Protein AF-A0A368DQR9-F1 (afdb_monomer)

Sequence (80 aa):
MLTENEIKELKFEEGLKKLEELVSQLDDGDLSLEDSISYYEIGIKLKSHCEKLLKTAELKILKVSEKEKIVTEELQEIDD

pLDDT: mean 88.15, std 13.69, range [43.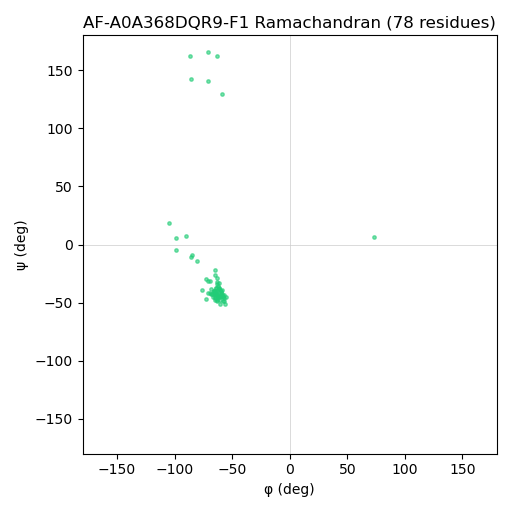12, 98.38]

Nearest PDB structures (foldseek):
  8vc9-assembly3_E  TM=9.276E-01  e=4.974E+00  Leptospira interrogans serovar Copenhageni
  3i2w-assembly1_B  TM=6.687E-01  e=3.238E+00  Drosophila melanogaster
  7zg0-assembly1_B  TM=7.037E-01  e=4.678E+00  Mus musculus
  7zg0-assembly1_A  TM=6.673E-01  e=5.978E+00  Mus musculus

Foldseek 3Di:
DDDLVNLLPDDLVRLVVLLVVLVVVLVVVPDDPVRNVVSVVSNVSSVVNNVVNVVVVVVVVVVVVVVVVVVVVVVVPPPD

Structure (mmCIF, N/CA/C/O backbone):
data_AF-A0A368DQR9-F1
#
_entry.id   AF-A0A368DQR9-F1
#
loop_
_atom_site.group_PDB
_atom_site.id
_atom_site.type_symbol
_atom_site.label_atom_id
_atom_site.label_alt_id
_atom_site.label_comp_id
_atom_site.label_asym_id
_atom_site.label_entity_id
_atom_site.label_seq_id
_atom_site.pdbx_PDB_ins_code
_atom_site.Cartn_x
_atom_site.Cartn_y
_atom_site.Cartn_z
_atom_site.occupancy
_atom_site.B_iso_or_equiv
_atom_site.auth_seq_id
_atom_site.auth_comp_id
_atom_site.auth_asym_id
_atom_site.auth_atom_id
_atom_site.pdbx_PDB_model_num
ATOM 1 N N . MET A 1 1 ? -4.402 -8.276 11.966 1.00 75.00 1 MET A N 1
ATOM 2 C CA . MET A 1 1 ? -4.086 -7.023 11.245 1.00 75.00 1 MET A CA 1
ATOM 3 C C . MET A 1 1 ? -2.875 -7.251 10.365 1.00 75.00 1 MET A C 1
ATOM 5 O O . MET A 1 1 ? -2.010 -8.016 10.771 1.00 75.00 1 MET A O 1
ATOM 9 N N . LEU A 1 2 ? -2.845 -6.633 9.180 1.00 85.69 2 LEU A N 1
ATOM 10 C CA . LEU A 1 2 ? -1.731 -6.744 8.232 1.00 85.69 2 LEU A CA 1
ATOM 11 C C . LEU A 1 2 ? -0.425 -6.259 8.867 1.00 85.69 2 LEU A C 1
ATOM 13 O O . LEU A 1 2 ? -0.358 -5.154 9.408 1.00 85.69 2 LEU A O 1
ATOM 17 N N . THR A 1 3 ? 0.616 -7.074 8.769 1.00 89.81 3 THR A N 1
ATOM 18 C CA . THR A 1 3 ? 1.974 -6.708 9.167 1.00 89.81 3 THR A CA 1
ATOM 19 C C . THR A 1 3 ? 2.710 -6.005 8.032 1.00 89.81 3 THR A C 1
ATOM 21 O O . THR A 1 3 ? 2.350 -6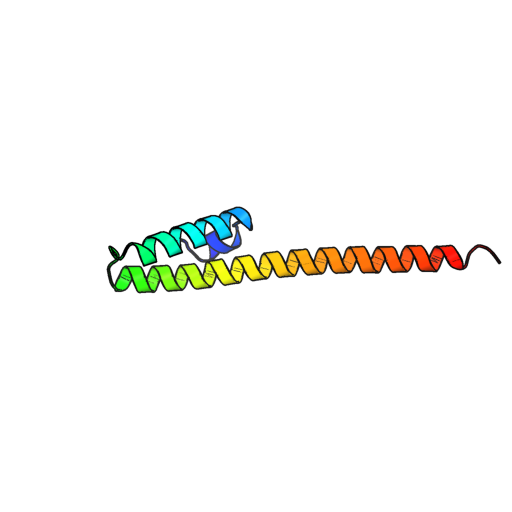.088 6.858 1.00 89.81 3 THR A O 1
ATOM 24 N N . GLU A 1 4 ? 3.796 -5.314 8.368 1.00 88.00 4 GLU A N 1
ATOM 25 C CA . GLU A 1 4 ? 4.600 -4.602 7.373 1.00 88.00 4 GLU A CA 1
ATOM 26 C C . GLU A 1 4 ? 5.236 -5.542 6.334 1.00 88.00 4 GLU A C 1
ATOM 28 O O . GLU A 1 4 ? 5.361 -5.174 5.168 1.00 88.00 4 GLU A O 1
ATOM 33 N N . ASN A 1 5 ? 5.609 -6.760 6.737 1.00 91.81 5 ASN A N 1
ATOM 34 C CA . ASN A 1 5 ? 6.158 -7.752 5.814 1.00 91.81 5 ASN A CA 1
ATOM 35 C C . ASN A 1 5 ? 5.089 -8.258 4.846 1.00 91.81 5 ASN A C 1
ATOM 37 O O . ASN A 1 5 ? 5.357 -8.346 3.655 1.00 91.81 5 ASN A O 1
ATOM 41 N N . GLU A 1 6 ? 3.867 -8.506 5.323 1.00 95.12 6 GLU A N 1
ATOM 42 C CA . GLU A 1 6 ? 2.760 -8.886 4.441 1.00 95.12 6 GLU A CA 1
ATOM 43 C C . GLU A 1 6 ? 2.450 -7.791 3.419 1.00 95.12 6 GLU A C 1
ATOM 45 O O . GLU A 1 6 ? 2.191 -8.111 2.268 1.00 95.12 6 GLU A O 1
ATOM 50 N N . ILE A 1 7 ? 2.533 -6.509 3.803 1.00 95.75 7 ILE A N 1
ATOM 51 C CA . ILE A 1 7 ? 2.320 -5.382 2.881 1.00 95.75 7 ILE A CA 1
ATOM 52 C C . ILE A 1 7 ? 3.390 -5.345 1.781 1.00 95.75 7 ILE A C 1
ATOM 54 O O . ILE A 1 7 ? 3.054 -5.102 0.625 1.00 95.75 7 ILE A O 1
ATOM 58 N N . LYS A 1 8 ? 4.662 -5.604 2.116 1.00 94.31 8 LYS A N 1
ATOM 59 C CA . LYS A 1 8 ? 5.783 -5.567 1.155 1.00 94.31 8 LYS A CA 1
ATOM 60 C C . LYS A 1 8 ? 5.664 -6.609 0.043 1.00 94.31 8 LYS A C 1
ATOM 62 O O . LYS A 1 8 ? 6.150 -6.357 -1.057 1.00 94.31 8 LYS A O 1
ATOM 67 N N . GLU A 1 9 ? 5.008 -7.732 0.316 1.00 96.31 9 GLU A N 1
ATOM 68 C CA . GLU A 1 9 ? 4.815 -8.822 -0.647 1.00 96.31 9 GLU A CA 1
ATOM 69 C C . GLU A 1 9 ? 3.597 -8.617 -1.567 1.00 96.31 9 GLU A C 1
ATOM 71 O O . GLU A 1 9 ? 3.424 -9.361 -2.532 1.00 96.31 9 GLU A O 1
ATOM 76 N N . LEU A 1 10 ? 2.750 -7.614 -1.306 1.00 97.62 10 LEU A N 1
ATOM 77 C CA . LEU A 1 10 ? 1.551 -7.371 -2.112 1.00 97.62 10 LEU A CA 1
ATOM 78 C C . LEU A 1 10 ? 1.899 -6.840 -3.501 1.00 97.62 10 LEU A C 1
ATOM 80 O O . LEU A 1 10 ? 2.723 -5.931 -3.656 1.00 97.62 10 LEU A O 1
ATOM 84 N N . LYS A 1 11 ? 1.167 -7.316 -4.509 1.00 98.19 11 LYS A N 1
ATOM 85 C CA . LYS A 1 11 ? 1.095 -6.633 -5.805 1.00 98.19 11 LYS A CA 1
ATOM 86 C C . LYS A 1 11 ? 0.301 -5.336 -5.684 1.00 98.19 11 LYS A C 1
ATOM 88 O O . LYS A 1 11 ? -0.407 -5.105 -4.703 1.00 98.19 11 LYS A O 1
ATOM 93 N N . PHE A 1 12 ? 0.408 -4.492 -6.707 1.00 97.88 12 PHE A N 1
ATOM 94 C CA . PHE A 1 12 ? -0.256 -3.191 -6.725 1.00 97.88 12 PHE A CA 1
ATOM 95 C C . PHE A 1 12 ? -1.773 -3.325 -6.557 1.00 97.88 12 PHE A C 1
ATOM 97 O O . PHE A 1 12 ? -2.350 -2.683 -5.687 1.00 97.88 12 PHE A O 1
ATOM 104 N N . GLU A 1 13 ? -2.401 -4.208 -7.329 1.00 98.12 13 GLU A N 1
ATOM 105 C CA . GLU A 1 13 ? -3.850 -4.417 -7.335 1.00 98.12 13 GLU A CA 1
ATOM 106 C C . GLU A 1 13 ? -4.348 -4.941 -5.982 1.00 98.12 13 GLU A C 1
ATOM 108 O O . GLU A 1 13 ? -5.403 -4.540 -5.499 1.00 98.12 13 GLU A O 1
ATOM 113 N N . GLU A 1 14 ? -3.566 -5.808 -5.337 1.00 97.94 14 GLU A N 1
ATOM 114 C CA . GLU A 1 14 ? -3.886 -6.358 -4.018 1.00 97.94 14 GLU A CA 1
ATOM 115 C C . GLU A 1 14 ? -3.739 -5.300 -2.917 1.00 97.94 14 GLU A C 1
ATOM 117 O O . GLU A 1 14 ? -4.579 -5.218 -2.019 1.00 97.94 14 GLU A O 1
ATOM 122 N N . GLY A 1 15 ? -2.685 -4.481 -2.990 1.00 97.69 15 GLY A N 1
ATOM 123 C CA . GLY A 1 15 ? -2.455 -3.364 -2.077 1.00 97.69 15 GLY A CA 1
ATOM 124 C C . GLY A 1 15 ? -3.528 -2.285 -2.193 1.00 97.69 15 GLY A C 1
ATOM 125 O O . GLY A 1 15 ? -4.031 -1.818 -1.172 1.00 97.69 15 GLY A O 1
ATOM 126 N N . LEU A 1 16 ? -3.919 -1.942 -3.423 1.00 98.12 16 LEU A N 1
ATOM 127 C CA . LEU A 1 16 ? -4.974 -0.970 -3.696 1.00 98.12 16 LEU A CA 1
ATOM 128 C C . LEU A 1 16 ? -6.327 -1.466 -3.182 1.00 98.12 16 LEU A C 1
ATOM 130 O O . LEU A 1 16 ? -6.983 -0.751 -2.433 1.00 98.12 16 LEU A O 1
ATOM 134 N N . LYS A 1 17 ? -6.691 -2.718 -3.482 1.00 98.00 17 LYS A N 1
ATOM 135 C CA . LYS A 1 17 ? -7.943 -3.310 -2.998 1.00 98.00 17 LYS A CA 1
ATOM 136 C C . LYS A 1 17 ? -8.030 -3.307 -1.469 1.00 98.00 17 LYS A C 1
ATOM 138 O O . LYS A 1 17 ? -9.047 -2.918 -0.908 1.00 98.00 17 LYS A O 1
ATOM 143 N N . LYS A 1 18 ? -6.952 -3.696 -0.780 1.00 96.69 18 LYS A N 1
ATOM 144 C CA . LYS A 1 18 ? -6.897 -3.659 0.693 1.00 96.69 18 LYS A CA 1
ATOM 145 C C . LYS A 1 18 ? -7.028 -2.241 1.246 1.00 96.69 18 LYS A C 1
ATOM 147 O O . LYS A 1 18 ? -7.602 -2.059 2.314 1.00 96.69 18 LYS A O 1
ATOM 152 N N . LEU A 1 19 ? -6.472 -1.247 0.551 1.00 96.56 19 LEU A N 1
ATOM 153 C CA . LEU A 1 19 ? -6.595 0.154 0.943 1.00 96.56 19 LEU A CA 1
ATOM 154 C C . LEU A 1 19 ? -8.042 0.645 0.793 1.00 96.56 19 LEU A C 1
ATOM 156 O O . LEU A 1 19 ? -8.542 1.305 1.695 1.00 96.56 19 LEU A O 1
ATOM 160 N N . GLU A 1 20 ? -8.714 0.292 -0.302 1.00 96.75 20 GLU A N 1
ATOM 161 C CA . GLU A 1 20 ? -10.129 0.614 -0.538 1.00 96.75 20 GLU A CA 1
ATOM 162 C C . GLU A 1 20 ? -11.045 -0.032 0.510 1.00 96.75 20 GLU A C 1
ATOM 164 O O . GLU A 1 20 ? -11.904 0.642 1.076 1.00 96.75 20 GLU A O 1
ATOM 169 N N . GLU A 1 21 ? -10.820 -1.312 0.825 1.00 94.69 21 GLU A N 1
ATOM 170 C CA . GLU A 1 21 ? -11.539 -2.024 1.890 1.00 94.69 21 GLU A CA 1
ATOM 171 C C . GLU A 1 21 ? -11.373 -1.316 3.242 1.00 94.69 21 GLU A C 1
ATOM 173 O O . GLU A 1 21 ? -12.348 -1.098 3.958 1.00 94.69 21 GLU A O 1
ATOM 178 N N . LEU A 1 22 ? -10.148 -0.899 3.570 1.00 94.00 22 LEU A N 1
ATOM 179 C CA . LEU A 1 22 ? -9.853 -0.210 4.822 1.00 94.00 22 LEU A CA 1
ATOM 180 C C . LEU A 1 22 ? -10.539 1.159 4.906 1.00 94.00 22 LEU A C 1
ATOM 182 O O . LEU A 1 22 ? -11.078 1.502 5.956 1.00 94.00 22 LEU A O 1
ATOM 186 N N . VAL A 1 23 ? -10.536 1.929 3.813 1.00 93.56 23 VAL A N 1
ATOM 187 C CA . VAL A 1 23 ? -11.243 3.219 3.739 1.00 93.56 23 VAL A CA 1
ATOM 188 C C . VAL A 1 23 ? -12.744 3.016 3.927 1.00 93.56 23 VAL A C 1
ATOM 190 O O . VAL A 1 23 ? -13.341 3.721 4.733 1.00 93.56 23 VAL A O 1
ATOM 193 N N . SER A 1 24 ? -13.332 2.008 3.275 1.00 93.62 24 SER A N 1
ATOM 194 C CA . SER A 1 24 ? -14.750 1.677 3.461 1.00 93.62 24 SER A CA 1
ATOM 195 C C . SER A 1 24 ? -15.078 1.388 4.927 1.00 93.62 24 SER A C 1
ATOM 197 O O . SER A 1 24 ? -16.075 1.884 5.438 1.00 93.62 24 SER A O 1
ATOM 199 N N . GLN A 1 25 ? -14.226 0.633 5.627 1.00 91.19 25 GLN A N 1
ATOM 200 C CA . GLN A 1 25 ? -14.449 0.315 7.040 1.00 91.19 25 GLN A CA 1
ATOM 201 C C . GLN A 1 25 ? -14.285 1.528 7.968 1.00 91.19 25 GLN A C 1
ATOM 203 O O . GLN A 1 25 ? -14.953 1.599 8.997 1.00 91.19 25 GLN A O 1
ATOM 208 N N . LEU A 1 26 ? -13.411 2.480 7.623 1.00 90.25 26 LEU A N 1
ATOM 209 C CA . LEU A 1 26 ? -13.291 3.746 8.353 1.00 90.25 26 LEU A CA 1
ATOM 210 C C . LEU A 1 26 ? -14.534 4.627 8.169 1.00 90.25 26 LEU A C 1
ATOM 212 O O . LEU A 1 26 ? -14.971 5.258 9.130 1.00 90.25 26 LEU A O 1
ATOM 216 N N . ASP A 1 27 ? -15.107 4.646 6.965 1.00 90.00 27 ASP A N 1
ATOM 217 C CA . ASP A 1 27 ? -16.291 5.449 6.641 1.00 90.00 27 ASP A CA 1
ATOM 218 C C . ASP A 1 27 ? -17.582 4.886 7.264 1.00 90.00 27 ASP A C 1
ATOM 220 O O . ASP A 1 27 ? -18.477 5.658 7.613 1.00 90.00 27 ASP A O 1
ATOM 224 N N . ASP A 1 28 ? -17.667 3.566 7.464 1.00 89.06 28 ASP A N 1
ATOM 225 C CA . ASP A 1 28 ? -18.827 2.906 8.084 1.00 89.06 28 ASP A CA 1
ATOM 226 C C . ASP A 1 28 ? -19.040 3.313 9.559 1.00 89.06 28 ASP A C 1
ATOM 228 O O . ASP A 1 28 ? -20.152 3.210 10.081 1.00 89.06 28 ASP A O 1
ATOM 232 N N . GLY A 1 29 ? -17.998 3.803 10.242 1.00 83.38 29 GLY A N 1
ATOM 233 C CA . GLY A 1 29 ? -18.106 4.419 11.572 1.00 83.38 29 GLY A CA 1
ATOM 234 C C . GLY A 1 29 ? -18.366 3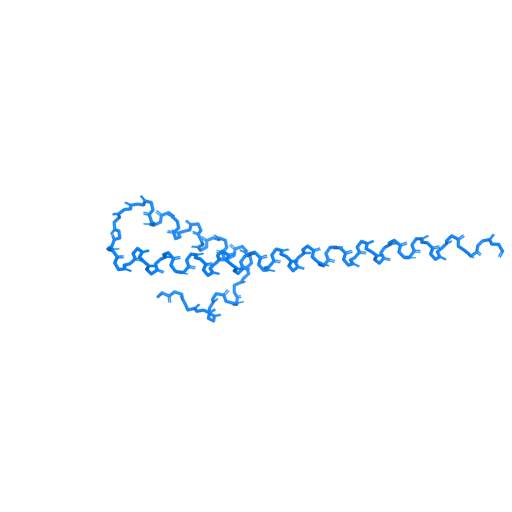.465 12.749 1.00 83.38 29 GLY A C 1
ATOM 235 O O . GLY A 1 29 ? -18.564 3.938 13.866 1.00 83.38 29 GLY A O 1
ATOM 236 N N . ASP A 1 30 ? -18.340 2.147 12.530 1.00 89.31 30 ASP A N 1
ATOM 237 C CA . ASP A 1 30 ? -18.553 1.108 13.562 1.00 89.31 30 ASP A CA 1
ATOM 238 C C . ASP A 1 30 ? -17.246 0.662 14.261 1.00 89.31 30 ASP A C 1
ATOM 240 O O . ASP A 1 30 ? -17.213 -0.293 15.036 1.00 89.31 30 ASP A O 1
ATOM 244 N N . LEU A 1 31 ? -16.129 1.341 13.981 1.00 89.12 31 LEU A N 1
ATOM 245 C CA . LEU A 1 31 ? -14.825 1.020 14.558 1.00 89.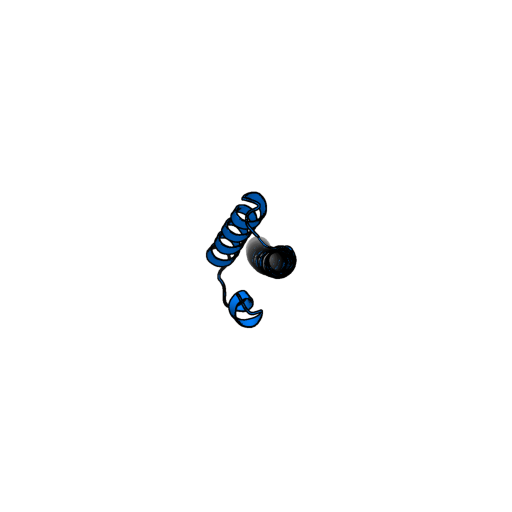12 31 LEU A CA 1
ATOM 246 C C . LEU A 1 31 ? -14.624 1.699 15.914 1.00 89.12 31 LEU A C 1
ATOM 248 O O . LEU A 1 31 ? -14.960 2.867 16.122 1.00 89.12 31 LEU A O 1
ATOM 252 N N . SER A 1 32 ? -13.978 0.983 16.835 1.00 94.50 32 SER A N 1
ATOM 253 C CA . SER A 1 32 ? -13.466 1.598 18.058 1.00 94.50 32 SER A CA 1
ATOM 254 C C . SER A 1 32 ? -12.391 2.646 17.728 1.00 94.50 32 SER A C 1
ATOM 256 O O . SER A 1 32 ? -11.802 2.649 16.642 1.00 94.50 32 SER A O 1
ATOM 258 N N . LEU A 1 33 ? -12.090 3.542 18.673 1.00 92.25 33 LEU A N 1
ATOM 259 C CA . LEU A 1 33 ? -11.011 4.522 18.497 1.00 92.25 33 LEU A CA 1
ATOM 260 C C . LEU A 1 33 ? -9.652 3.837 18.267 1.00 92.25 33 LEU A C 1
ATOM 262 O O . LEU A 1 33 ? -8.874 4.274 17.422 1.00 92.25 33 LEU A O 1
ATOM 266 N N . GLU A 1 34 ? -9.379 2.762 19.005 1.00 93.38 34 GLU A N 1
ATOM 267 C CA . GLU A 1 34 ? -8.137 1.991 18.890 1.00 93.38 34 GLU A CA 1
ATOM 268 C C . GLU A 1 34 ? -8.028 1.319 17.515 1.00 93.38 34 GLU A C 1
ATOM 270 O O . GLU A 1 34 ? -6.983 1.404 16.864 1.00 93.38 34 GLU A O 1
ATOM 275 N N . ASP A 1 35 ? -9.127 0.739 17.025 1.00 91.88 35 ASP A N 1
ATOM 276 C CA . ASP A 1 35 ? -9.177 0.161 15.682 1.00 91.88 35 ASP A CA 1
ATOM 277 C C . ASP A 1 35 ? -9.015 1.234 14.606 1.00 91.88 35 ASP A C 1
ATOM 279 O O . ASP A 1 35 ? -8.237 1.047 13.676 1.00 91.88 35 ASP A O 1
ATOM 283 N N . SER A 1 36 ? -9.666 2.389 14.762 1.00 92.25 36 SER A N 1
ATOM 284 C CA . SER A 1 36 ? -9.569 3.510 13.818 1.00 92.25 36 SER A CA 1
ATOM 285 C C . SER A 1 36 ? -8.125 3.997 13.659 1.00 92.25 36 SER A C 1
ATOM 287 O O . SER A 1 36 ? -7.660 4.224 12.540 1.00 92.25 36 SER A O 1
ATOM 289 N N . ILE A 1 37 ? -7.386 4.106 14.769 1.00 93.62 37 ILE A N 1
ATOM 290 C CA . ILE A 1 37 ? -5.962 4.475 14.760 1.00 93.62 37 ILE A CA 1
ATOM 291 C C . ILE A 1 37 ? -5.144 3.412 14.025 1.00 93.62 37 ILE A C 1
ATOM 293 O O . ILE A 1 37 ? -4.345 3.737 13.146 1.00 93.62 37 ILE A O 1
ATOM 297 N N . SER A 1 38 ? -5.363 2.138 14.343 1.00 92.75 38 SER A N 1
ATOM 298 C CA . SER A 1 38 ? -4.608 1.050 13.724 1.00 92.75 38 SER A CA 1
ATOM 299 C C . SER A 1 38 ? -4.889 0.913 12.223 1.00 92.75 38 SER A C 1
ATOM 301 O O . SER A 1 38 ? -3.976 0.721 11.415 1.00 92.75 38 SER A O 1
ATOM 303 N N 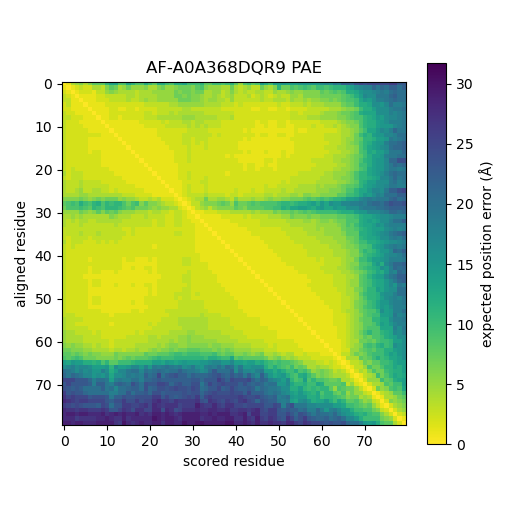. TYR A 1 39 ? -6.148 1.079 11.817 1.00 93.69 39 TYR A N 1
ATOM 304 C CA . TYR A 1 39 ? -6.553 1.074 10.415 1.00 93.69 39 TYR A CA 1
ATOM 305 C C . TYR A 1 39 ? -5.884 2.232 9.681 1.00 93.69 39 TYR A C 1
ATOM 307 O O . TYR A 1 39 ? -5.282 2.027 8.628 1.00 93.69 39 TYR A O 1
ATOM 315 N N . TYR A 1 40 ? -5.885 3.429 10.266 1.00 93.00 40 TYR A N 1
ATOM 316 C CA . TYR A 1 40 ? -5.182 4.571 9.694 1.00 93.00 40 TYR A CA 1
ATOM 317 C C . TYR A 1 40 ? -3.684 4.286 9.477 1.00 93.00 40 TYR A C 1
ATOM 319 O O . TYR A 1 40 ? -3.159 4.525 8.386 1.00 93.00 40 TYR A O 1
ATOM 327 N N . GLU A 1 41 ? -2.991 3.704 10.463 1.00 94.94 41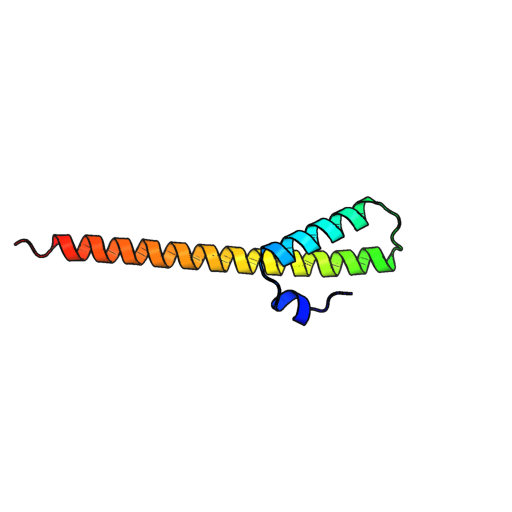 GLU A N 1
ATOM 328 C CA . GLU A 1 41 ? -1.576 3.331 10.324 1.00 94.94 41 GLU A CA 1
ATOM 329 C C . GLU A 1 41 ? -1.332 2.327 9.188 1.00 94.94 41 GLU A C 1
ATOM 331 O O . GLU A 1 41 ? -0.371 2.466 8.421 1.00 94.94 41 GLU A O 1
ATOM 336 N N . ILE A 1 42 ? -2.193 1.316 9.062 1.00 95.50 42 ILE A N 1
ATOM 337 C CA . ILE A 1 42 ? -2.120 0.328 7.978 1.00 95.50 42 ILE A CA 1
ATOM 338 C C . ILE A 1 42 ? -2.402 0.995 6.627 1.00 95.50 42 ILE A C 1
ATOM 340 O O . ILE A 1 42 ? -1.675 0.745 5.662 1.00 95.50 42 ILE A O 1
ATOM 344 N N . GLY A 1 43 ? -3.393 1.885 6.556 1.00 95.81 43 GLY A N 1
ATOM 345 C CA . GLY A 1 43 ? -3.739 2.640 5.353 1.00 95.81 43 GLY A CA 1
ATOM 346 C C . GLY A 1 43 ? -2.569 3.478 4.834 1.00 95.81 43 GLY A C 1
ATOM 347 O O . GLY A 1 43 ? -2.244 3.425 3.646 1.00 95.81 43 GLY A O 1
ATOM 348 N N . ILE A 1 44 ? -1.850 4.172 5.723 1.00 96.56 44 ILE A N 1
ATOM 349 C CA . ILE A 1 44 ? -0.640 4.931 5.361 1.00 96.56 44 ILE A CA 1
ATOM 350 C C . ILE A 1 44 ? 0.452 4.014 4.792 1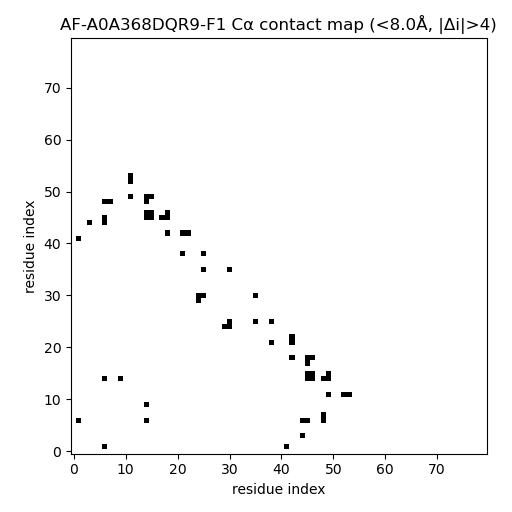.00 96.56 44 ILE A C 1
ATOM 352 O O . ILE A 1 44 ? 1.108 4.364 3.803 1.00 96.56 44 ILE A O 1
ATOM 356 N N . LYS A 1 45 ? 0.637 2.822 5.371 1.00 97.06 45 LYS A N 1
ATOM 357 C CA . LYS A 1 45 ? 1.620 1.841 4.884 1.00 97.06 45 LYS A CA 1
ATOM 358 C C . LYS A 1 45 ? 1.239 1.292 3.506 1.00 97.06 45 LYS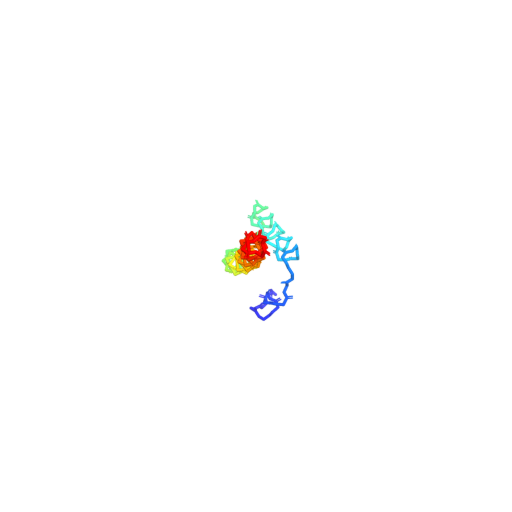 A C 1
ATOM 360 O O . LYS A 1 45 ? 2.098 1.251 2.624 1.00 97.06 45 LYS A O 1
ATOM 365 N N . LEU A 1 46 ? -0.029 0.933 3.294 1.00 97.88 46 LEU A N 1
ATOM 366 C CA . LEU A 1 46 ? -0.548 0.474 1.999 1.00 97.88 46 LEU A CA 1
ATOM 367 C C . LEU A 1 46 ? -0.404 1.550 0.916 1.00 97.88 46 LEU A C 1
ATOM 369 O O . LEU A 1 46 ? 0.102 1.257 -0.169 1.00 97.88 46 LEU A O 1
ATOM 373 N N . LYS A 1 47 ? -0.755 2.805 1.228 1.00 97.69 47 LYS A N 1
ATOM 374 C CA . LYS A 1 47 ? -0.562 3.952 0.327 1.00 97.69 47 LYS A CA 1
ATOM 375 C C . LYS A 1 47 ? 0.903 4.096 -0.083 1.00 97.69 47 LYS A C 1
ATOM 377 O O . LYS A 1 47 ? 1.205 4.141 -1.273 1.00 97.69 47 LYS A O 1
ATOM 382 N N . SER A 1 48 ? 1.818 4.107 0.890 1.00 97.88 48 SER A N 1
ATOM 383 C CA . SER A 1 48 ? 3.256 4.230 0.616 1.00 97.88 48 SER A CA 1
ATOM 384 C C . SER A 1 48 ? 3.790 3.074 -0.234 1.00 97.88 48 SER A C 1
ATOM 386 O O . SER A 1 48 ? 4.641 3.281 -1.100 1.00 97.88 48 SER A O 1
ATOM 388 N N . HIS A 1 49 ? 3.298 1.853 -0.011 1.00 98.00 49 HIS A N 1
ATOM 389 C CA . HIS A 1 49 ? 3.652 0.691 -0.827 1.00 98.00 49 HIS A CA 1
ATOM 390 C C . HIS A 1 49 ? 3.196 0.854 -2.281 1.00 98.00 49 HIS A C 1
ATOM 392 O O . HIS A 1 49 ? 4.007 0.722 -3.198 1.00 98.00 49 HIS A O 1
ATOM 398 N N . CYS A 1 50 ? 1.936 1.238 -2.495 1.00 98.31 50 CYS A N 1
ATOM 399 C CA . CYS A 1 50 ? 1.384 1.460 -3.832 1.00 98.31 50 CYS A CA 1
ATOM 400 C C . CYS A 1 50 ? 2.147 2.558 -4.593 1.00 98.31 50 CYS A C 1
ATOM 402 O O . CYS A 1 50 ? 2.520 2.362 -5.749 1.00 98.31 50 CYS A O 1
ATOM 404 N N . GLU A 1 51 ? 2.467 3.676 -3.935 1.00 98.38 51 GLU A N 1
ATOM 405 C CA . GLU A 1 51 ? 3.269 4.761 -4.523 1.00 98.38 51 GLU A CA 1
ATOM 406 C C . GLU A 1 51 ? 4.664 4.290 -4.959 1.00 98.38 51 GLU A C 1
ATOM 408 O O . GLU A 1 51 ? 5.147 4.666 -6.029 1.00 98.38 51 GLU A O 1
ATOM 413 N N . LYS A 1 52 ? 5.317 3.425 -4.169 1.00 98.19 52 LYS A N 1
ATOM 414 C CA . LYS A 1 52 ? 6.622 2.846 -4.533 1.00 98.19 52 LYS A CA 1
ATOM 415 C C . LYS A 1 52 ? 6.525 1.937 -5.754 1.00 98.19 52 LYS A C 1
ATOM 417 O O . LYS A 1 52 ? 7.419 1.973 -6.605 1.00 98.19 52 LYS A O 1
ATOM 422 N N . LEU A 1 53 ? 5.466 1.134 -5.852 1.00 98.12 53 LEU A N 1
ATOM 423 C CA . LEU A 1 53 ? 5.234 0.267 -7.008 1.00 98.12 53 LEU A CA 1
ATOM 424 C C . LEU A 1 53 ? 4.994 1.091 -8.277 1.00 98.12 53 LEU A C 1
ATOM 426 O O . LEU A 1 53 ? 5.640 0.829 -9.292 1.00 98.12 53 LEU A O 1
ATOM 430 N N . LEU A 1 54 ? 4.159 2.131 -8.198 1.00 98.38 54 LEU A N 1
ATOM 431 C CA . LEU A 1 54 ? 3.905 3.047 -9.315 1.00 98.38 54 LEU A CA 1
ATOM 432 C C . LEU A 1 54 ? 5.180 3.763 -9.764 1.00 98.38 54 LEU A C 1
ATOM 434 O O . LEU A 1 54 ? 5.516 3.727 -10.945 1.00 98.38 54 LEU A O 1
ATOM 438 N N . LYS A 1 55 ? 5.955 4.314 -8.824 1.00 97.94 55 LYS A N 1
ATOM 439 C CA . LYS A 1 55 ? 7.245 4.946 -9.133 1.00 97.94 55 LYS A CA 1
ATOM 440 C C . LYS A 1 55 ? 8.218 3.969 -9.793 1.00 97.94 55 LYS A C 1
ATOM 442 O O . LYS A 1 55 ? 8.950 4.322 -10.712 1.00 97.94 55 LYS A O 1
ATOM 447 N N . THR A 1 56 ? 8.235 2.719 -9.337 1.00 96.75 56 THR A N 1
ATOM 448 C CA . THR A 1 56 ? 9.068 1.675 -9.946 1.00 96.75 56 THR A CA 1
ATOM 449 C C . THR A 1 56 ? 8.621 1.358 -11.373 1.00 96.75 56 THR A C 1
ATOM 451 O O . THR A 1 56 ? 9.469 1.158 -12.242 1.00 96.75 56 THR A O 1
ATOM 454 N N . ALA A 1 57 ? 7.312 1.311 -11.628 1.00 96.19 57 ALA A N 1
ATOM 455 C CA . ALA A 1 57 ? 6.760 1.105 -12.963 1.00 96.19 57 ALA A CA 1
ATOM 456 C C . ALA A 1 57 ? 7.093 2.278 -13.900 1.00 96.19 57 ALA A C 1
ATOM 458 O O . ALA A 1 57 ? 7.592 2.053 -15.000 1.00 96.19 57 ALA A O 1
ATOM 459 N N . GLU A 1 58 ? 6.922 3.515 -13.434 1.00 96.00 58 GLU A N 1
ATOM 460 C CA . GLU A 1 58 ? 7.276 4.733 -14.169 1.00 96.00 58 GLU A CA 1
ATOM 461 C C . GLU A 1 58 ? 8.760 4.745 -14.565 1.00 96.00 58 GLU A C 1
ATOM 463 O O . GLU A 1 58 ? 9.096 4.906 -15.737 1.00 96.00 58 GLU A O 1
ATOM 468 N N . LEU A 1 59 ? 9.664 4.459 -13.619 1.00 96.19 59 LEU A N 1
ATOM 469 C CA . LEU A 1 59 ? 11.102 4.374 -13.896 1.00 96.19 59 LEU A CA 1
ATOM 470 C C . LEU A 1 59 ? 11.454 3.283 -14.915 1.00 96.19 59 LEU A C 1
ATOM 472 O O . LEU A 1 59 ? 12.419 3.432 -15.664 1.00 96.19 59 LEU A O 1
ATOM 476 N N . LYS A 1 60 ? 10.713 2.169 -14.940 1.00 94.38 60 LYS A N 1
ATOM 477 C CA . LYS A 1 60 ? 10.909 1.123 -15.954 1.00 94.38 60 LYS A CA 1
ATOM 478 C C . LYS A 1 60 ? 10.493 1.614 -17.338 1.00 94.38 60 LYS A C 1
ATOM 480 O O . LYS A 1 60 ? 11.236 1.364 -18.280 1.00 94.38 60 LYS A O 1
ATOM 485 N N . ILE A 1 61 ? 9.367 2.319 -17.445 1.00 94.50 61 ILE A N 1
ATOM 486 C CA . ILE A 1 61 ? 8.894 2.905 -18.708 1.00 94.50 61 ILE A CA 1
ATOM 487 C C . ILE A 1 61 ? 9.922 3.910 -19.233 1.00 94.50 61 ILE A C 1
ATOM 489 O O . ILE A 1 61 ? 10.392 3.755 -20.356 1.00 94.50 61 ILE A O 1
ATOM 493 N N . LEU A 1 62 ? 10.355 4.859 -18.394 1.00 93.31 62 LEU A N 1
ATOM 494 C CA . LEU A 1 62 ? 11.347 5.872 -18.774 1.00 93.31 62 LEU A CA 1
ATOM 495 C C . LEU A 1 62 ? 12.643 5.244 -19.301 1.00 93.31 62 LEU A C 1
ATOM 497 O O . LEU A 1 62 ? 13.121 5.622 -20.365 1.00 93.31 62 LEU A O 1
ATOM 501 N N . LYS A 1 63 ? 13.167 4.217 -18.620 1.00 92.69 63 LYS A N 1
ATOM 502 C CA . LYS A 1 63 ? 14.378 3.503 -19.060 1.00 92.69 63 LYS A CA 1
ATOM 503 C C . LYS A 1 63 ? 14.219 2.789 -20.399 1.00 92.69 63 LYS A C 1
ATOM 505 O O . LYS A 1 63 ? 15.208 2.615 -21.105 1.00 92.69 63 LYS A O 1
ATOM 510 N N . VAL A 1 64 ? 13.024 2.294 -20.716 1.00 90.56 64 VAL A N 1
ATOM 511 C CA . VAL A 1 64 ? 12.759 1.671 -22.020 1.00 90.56 64 VAL A CA 1
ATOM 512 C C . VAL A 1 64 ? 12.702 2.751 -23.096 1.00 90.56 64 VAL A C 1
ATOM 514 O O . VAL A 1 64 ? 13.396 2.625 -24.098 1.00 90.56 64 VAL A O 1
ATOM 517 N N . SER A 1 65 ? 11.983 3.847 -22.850 1.00 87.06 65 SER A N 1
ATOM 518 C CA . SER A 1 65 ? 11.869 4.966 -23.791 1.00 87.06 65 SER A CA 1
ATOM 519 C C . SER A 1 65 ? 13.209 5.658 -24.079 1.00 87.06 65 SER A C 1
ATOM 521 O O . SER A 1 65 ? 13.485 6.016 -25.221 1.00 87.06 65 SER A O 1
ATOM 523 N N . GLU A 1 66 ? 14.078 5.816 -23.076 1.00 83.56 66 GLU A N 1
ATOM 524 C CA . GLU A 1 66 ? 15.440 6.337 -23.270 1.00 83.56 66 GLU A CA 1
ATOM 525 C C . GLU A 1 66 ? 16.294 5.401 -24.133 1.00 83.56 66 GLU A C 1
ATOM 527 O O . GLU A 1 66 ? 17.014 5.862 -25.016 1.00 83.56 66 GLU A O 1
ATOM 532 N N . LYS A 1 67 ? 16.193 4.082 -23.920 1.00 74.88 67 LYS A N 1
ATOM 533 C CA . LYS A 1 67 ? 16.905 3.093 -24.742 1.00 74.88 67 LYS A CA 1
ATOM 534 C C . LYS A 1 67 ? 16.426 3.085 -26.188 1.00 74.88 67 LYS A C 1
ATOM 536 O O . LYS A 1 67 ? 17.258 2.972 -27.079 1.00 74.88 67 LYS A O 1
ATOM 541 N N . GLU A 1 68 ? 15.122 3.212 -26.428 1.00 71.69 68 GLU A N 1
ATOM 542 C CA . GLU A 1 68 ? 14.587 3.318 -27.792 1.00 71.69 68 GLU A CA 1
ATOM 543 C C . GLU A 1 68 ? 15.143 4.546 -28.518 1.00 71.69 68 GLU A C 1
ATOM 545 O O . GLU A 1 68 ? 15.516 4.441 -29.683 1.00 71.69 68 GLU A O 1
ATOM 550 N N . LYS A 1 69 ? 15.285 5.676 -27.814 1.00 69.81 69 LYS A N 1
ATOM 551 C CA . LYS A 1 69 ? 15.857 6.900 -28.384 1.00 69.81 69 LYS A CA 1
ATOM 552 C C . LYS A 1 69 ? 17.322 6.728 -28.807 1.00 69.81 69 LYS A C 1
ATOM 554 O O . LYS A 1 69 ? 17.681 7.134 -29.909 1.00 69.81 69 LYS A O 1
ATOM 559 N N . ILE A 1 70 ? 18.129 6.061 -27.977 1.00 64.44 70 ILE A N 1
ATOM 560 C CA . ILE A 1 70 ? 19.535 5.748 -28.291 1.00 64.44 70 ILE A CA 1
ATOM 561 C C . ILE A 1 70 ? 19.626 4.859 -29.542 1.00 64.44 70 ILE A C 1
ATOM 563 O O . ILE A 1 70 ? 20.407 5.146 -30.442 1.00 64.44 70 ILE A O 1
ATOM 567 N N . VAL A 1 71 ? 18.779 3.828 -29.645 1.00 66.19 71 VAL A N 1
ATOM 568 C CA . VAL A 1 71 ? 18.770 2.922 -30.810 1.00 66.19 71 VAL A CA 1
ATOM 569 C C . VAL A 1 71 ? 18.381 3.656 -32.097 1.00 66.19 71 VAL A C 1
ATOM 571 O O . VAL A 1 71 ? 18.937 3.372 -33.154 1.00 66.19 71 VAL A O 1
ATOM 574 N N . THR A 1 72 ? 17.445 4.608 -32.036 1.00 62.19 72 THR A N 1
ATOM 575 C CA . THR A 1 72 ? 17.066 5.390 -33.223 1.00 62.19 72 THR A CA 1
ATOM 576 C C . THR A 1 72 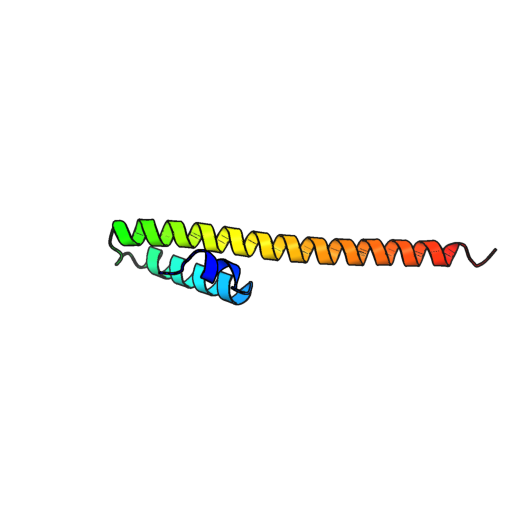? 18.138 6.383 -33.669 1.00 62.19 72 THR A C 1
ATOM 578 O O . THR A 1 72 ? 18.243 6.626 -34.866 1.00 62.19 72 THR A O 1
ATOM 581 N N . GLU A 1 73 ? 18.937 6.929 -32.747 1.00 59.97 73 GLU A N 1
ATOM 582 C CA . GLU A 1 73 ? 20.029 7.862 -33.065 1.00 59.97 73 GLU A CA 1
ATOM 583 C C . GLU A 1 73 ? 21.252 7.118 -33.647 1.00 59.97 73 GLU A C 1
ATOM 585 O O . GLU A 1 73 ? 21.812 7.564 -34.645 1.00 59.97 73 GLU A O 1
ATOM 590 N N . GLU A 1 74 ? 21.599 5.929 -33.135 1.00 58.62 74 GLU A N 1
ATOM 591 C CA . GLU A 1 74 ? 22.701 5.099 -33.670 1.00 58.62 74 GLU A CA 1
ATOM 592 C C . GLU A 1 74 ? 22.447 4.578 -35.099 1.00 58.62 74 GLU A C 1
ATOM 594 O O . GLU A 1 74 ? 23.388 4.335 -35.851 1.00 58.62 74 GLU A O 1
ATOM 599 N N . LEU A 1 75 ? 21.183 4.423 -35.511 1.00 58.06 75 LEU A N 1
ATOM 600 C CA . LEU A 1 75 ? 20.830 3.985 -36.869 1.00 58.06 75 LEU A CA 1
ATOM 601 C C . LEU A 1 75 ? 20.881 5.114 -37.913 1.00 58.06 75 LEU A C 1
ATOM 603 O O . LEU A 1 75 ? 20.869 4.818 -39.106 1.00 58.06 75 LEU A O 1
ATOM 607 N N . GLN A 1 76 ? 20.943 6.385 -37.499 1.00 55.28 76 GLN A N 1
ATOM 608 C CA . GLN A 1 76 ? 21.052 7.523 -38.422 1.00 55.28 76 GLN A CA 1
ATOM 609 C C . GLN A 1 76 ? 22.501 7.846 -38.826 1.00 55.28 76 GLN A C 1
ATOM 611 O O . GLN A 1 76 ? 22.693 8.603 -39.771 1.00 55.28 76 GLN A O 1
ATOM 616 N N . GLU A 1 77 ? 23.507 7.258 -38.170 1.00 54.75 77 GLU A N 1
ATOM 617 C CA . GLU A 1 77 ? 24.933 7.490 -38.467 1.00 54.75 77 GLU A CA 1
ATOM 618 C C . GLU A 1 77 ? 25.579 6.404 -39.358 1.00 54.75 77 GLU A C 1
ATOM 620 O O . GLU A 1 77 ? 26.785 6.436 -39.579 1.00 54.75 77 GLU A O 1
ATOM 625 N N . ILE A 1 78 ? 24.813 5.433 -39.879 1.00 57.00 78 ILE A N 1
ATOM 626 C CA . ILE A 1 78 ? 25.355 4.289 -40.651 1.00 57.00 78 ILE A CA 1
ATOM 627 C C . ILE A 1 78 ? 25.251 4.479 -42.185 1.00 57.00 78 ILE A C 1
ATOM 629 O O . ILE A 1 78 ? 25.780 3.661 -42.933 1.00 57.00 78 ILE A O 1
ATOM 633 N N . ASP A 1 79 ? 24.627 5.557 -42.671 1.00 53.09 79 ASP A N 1
ATOM 634 C CA . ASP A 1 79 ? 24.361 5.777 -44.109 1.00 53.09 79 ASP A CA 1
ATOM 635 C C . ASP A 1 79 ? 25.267 6.832 -44.803 1.00 53.09 79 ASP A C 1
ATOM 637 O O . ASP A 1 79 ? 24.926 7.283 -45.897 1.00 53.09 79 ASP A O 1
ATOM 641 N N . ASP A 1 80 ? 26.427 7.187 -44.225 1.00 43.12 80 ASP A N 1
ATOM 642 C CA . ASP A 1 80 ? 27.509 7.961 -44.888 1.00 43.12 80 ASP A CA 1
ATOM 643 C C . ASP A 1 80 ? 28.819 7.153 -45.028 1.00 43.12 80 ASP A C 1
ATOM 645 O O . ASP A 1 80 ? 29.301 6.586 -44.017 1.00 43.12 80 ASP A O 1
#

Radius of gyration: 20.84 Å; Cα contacts (8 Å, |Δi|>4): 32; chains: 1; bounding box: 46×17×64 Å

Secondary structure (DSSP, 8-state):
---HHHHHT--HHHHHHHHHHHHHHHHT--S-HHHHHHHHHHHHHHHHHHHHHHHHHHHHHHHHHHHHHHHHHHTTSS--

Mean predicted aligned error: 7.27 Å

Solvent-accessible surface area (backbone atoms only — not comparable to full-atom values): 4642 Å² total; per-residue (Å²): 131,89,48,74,69,63,57,71,72,48,52,59,71,58,31,50,51,54,38,52,54,50,52,52,52,61,72,68,64,83,58,53,74,70,53,49,53,52,51,50,56,49,42,55,52,34,51,54,50,40,54,51,52,49,52,52,49,51,54,52,51,53,56,50,55,53,50,52,52,53,56,60,53,62,65,69,70,71,85,119